Protein AF-A0A9P5Y0U2-F1 (afdb_monomer_lite)

Foldseek 3Di:
DADPDPLQKWKWFWDADPVRDTDTDTDDPVCPCVVVPPVVGDIDIDGPDDDDDDLLSNQRKAWAFEWEWDADPVRPDIDIDDGDPDTDIQALALVSVLVSVVVLCPDPVCPPHDDVPPQSVDSVQKWKWFDPVLDPPDIDTQDPVRNVDSSSVSVPGDDHPGYMYMYGD

pLDDT: mean 77.21, std 14.52, range [43.81, 94.62]

Sequence (169 aa):
MSDPRPDNIILRCSTKNRKGEWVWADIFPEGWKMSLEVNRTEVGVFERRNELQSPENRFIHGAVAFTVGSKTAEGTQITWTEPHRRSCARPKSFSHAVDILNKTTQSATAIYWLPDDHHLKDKNRIRFYTFPEDNLCTWKAIPLEAHRDDVIWRTLVPEPGKILGVMAE

Radius of gyration: 20.48 Å; chains: 1; bounding box: 54×30×63 Å

Organism: NCBI:txid64659

Secondary structure (DSSP, 8-state):
-----GGGEEEEEEEE-TTS-EEEEEEPGGGHHHHHHTS---EEEEE--SSS--GGGG----EEEEEEEEE-TTSS-EEEPPPPSSPEEPPSSHHHHHHHHHHHHTSTTGGGTS-S-GGGG-TTTEEEEE-TTSSTTS-EEPPGGGGT-HHHHHHHSPPTTSEEEEEE-

Structure (mmCIF, N/CA/C/O backbone):
data_AF-A0A9P5Y0U2-F1
#
_entry.id   AF-A0A9P5Y0U2-F1
#
loop_
_atom_site.group_PDB
_atom_site.id
_atom_site.type_symbol
_atom_site.label_atom_id
_atom_site.label_alt_id
_atom_site.label_comp_id
_atom_site.label_asym_id
_atom_site.label_entity_id
_atom_site.label_seq_id
_atom_site.pdbx_PDB_ins_code
_atom_site.Cartn_x
_atom_site.Cartn_y
_atom_site.Cartn_z
_atom_site.occupancy
_atom_site.B_iso_or_equiv
_atom_site.auth_seq_id
_atom_site.auth_comp_id
_atom_site.auth_asym_id
_atom_site.auth_atom_id
_atom_site.pdbx_PDB_model_num
ATOM 1 N N . MET A 1 1 ? -6.079 -13.836 6.965 1.00 44.19 1 MET A N 1
ATOM 2 C CA . MET A 1 1 ? -5.972 -13.264 8.323 1.00 44.19 1 MET A CA 1
ATOM 3 C C . MET A 1 1 ? -5.508 -11.832 8.167 1.00 44.19 1 MET A C 1
ATOM 5 O O . MET A 1 1 ? -4.449 -11.627 7.585 1.00 44.19 1 MET A O 1
ATOM 9 N N . SER A 1 2 ? -6.335 -10.874 8.575 1.00 51.97 2 SER A N 1
ATOM 10 C CA . SER A 1 2 ? -6.027 -9.443 8.537 1.00 51.97 2 SER A CA 1
ATOM 11 C C . SER A 1 2 ? -4.875 -9.122 9.500 1.00 51.97 2 SER A C 1
ATOM 13 O O . SER A 1 2 ? -4.685 -9.816 10.498 1.00 51.97 2 SER A O 1
ATOM 15 N N . ASP A 1 3 ? -4.086 -8.097 9.192 1.00 56.00 3 ASP A N 1
ATOM 16 C CA . ASP A 1 3 ? -2.953 -7.654 10.012 1.00 56.00 3 ASP A CA 1
ATOM 17 C C . ASP A 1 3 ? -3.436 -7.180 11.407 1.00 56.00 3 ASP A C 1
ATOM 19 O O . ASP A 1 3 ? -4.242 -6.244 11.455 1.00 56.00 3 ASP A O 1
ATOM 23 N N . PRO A 1 4 ? -2.967 -7.776 12.529 1.00 61.47 4 PRO A N 1
ATOM 24 C CA . PRO A 1 4 ? -3.484 -7.535 13.883 1.00 61.47 4 PRO A CA 1
ATOM 25 C C . PRO A 1 4 ? -3.011 -6.211 14.507 1.00 61.47 4 PRO A C 1
ATOM 27 O O . PRO A 1 4 ? -3.026 -6.050 15.729 1.00 61.47 4 PRO A O 1
ATOM 30 N N . ARG A 1 5 ? -2.555 -5.253 13.697 1.00 66.12 5 ARG A N 1
ATOM 31 C CA . ARG A 1 5 ? -2.191 -3.922 14.181 1.00 66.12 5 ARG A CA 1
ATOM 32 C C . ARG A 1 5 ? -3.354 -3.249 14.925 1.00 66.12 5 ARG A C 1
ATOM 34 O O . ARG A 1 5 ? -4.494 -3.359 14.470 1.00 66.12 5 ARG A O 1
ATOM 41 N N . PRO A 1 6 ? -3.074 -2.489 16.006 1.00 65.81 6 PRO A N 1
ATOM 42 C CA . PRO A 1 6 ? -4.102 -1.784 16.774 1.00 65.81 6 PRO A CA 1
ATOM 43 C C . PRO A 1 6 ? -5.037 -0.926 15.914 1.00 65.81 6 PRO A C 1
ATOM 45 O O . PRO A 1 6 ? -6.232 -0.850 16.175 1.00 65.81 6 PRO A O 1
ATOM 48 N N . ASP A 1 7 ? -4.506 -0.355 14.833 1.00 66.50 7 ASP A N 1
ATOM 49 C CA . ASP A 1 7 ? -5.243 0.510 13.910 1.00 66.50 7 ASP A CA 1
ATOM 50 C C . ASP A 1 7 ? -6.355 -0.222 13.128 1.00 66.50 7 ASP A C 1
ATOM 52 O O . ASP A 1 7 ? -7.315 0.407 12.683 1.00 66.50 7 ASP A O 1
ATOM 56 N N . ASN A 1 8 ? -6.261 -1.551 12.995 1.00 71.12 8 ASN A N 1
ATOM 57 C CA . ASN A 1 8 ? -7.229 -2.402 12.288 1.00 71.12 8 ASN A CA 1
ATOM 58 C C . ASN A 1 8 ? -8.236 -3.088 13.226 1.00 71.12 8 ASN A C 1
ATOM 60 O O . ASN A 1 8 ? -9.156 -3.776 12.772 1.00 71.12 8 ASN A O 1
ATOM 64 N N . ILE A 1 9 ? -8.054 -2.926 14.534 1.00 77.50 9 ILE A N 1
ATOM 65 C CA . ILE A 1 9 ? -8.802 -3.627 15.572 1.00 77.50 9 ILE A CA 1
ATOM 66 C C . ILE A 1 9 ? -9.620 -2.602 16.369 1.00 77.50 9 ILE A C 1
ATOM 68 O O . ILE A 1 9 ? -9.213 -1.458 16.583 1.00 77.50 9 ILE A O 1
ATOM 72 N N . ILE A 1 10 ? -10.811 -3.003 16.803 1.00 81.44 10 ILE A N 1
ATOM 73 C CA . ILE A 1 10 ? -11.601 -2.285 17.801 1.00 81.44 10 ILE A CA 1
ATOM 74 C C . ILE A 1 10 ? -11.747 -3.207 19.005 1.00 81.44 10 ILE A C 1
ATOM 76 O O . ILE A 1 10 ? -12.255 -4.324 18.884 1.00 81.44 10 ILE A O 1
ATOM 80 N N . LEU A 1 11 ? -11.326 -2.725 20.174 1.00 85.25 11 LEU A N 1
ATOM 81 C CA . LEU A 1 11 ? -11.689 -3.353 21.438 1.00 85.25 11 LEU A CA 1
ATOM 82 C C . LEU A 1 11 ? -13.018 -2.785 21.909 1.00 85.25 11 LEU A C 1
ATOM 84 O O . LEU A 1 11 ? -13.205 -1.569 21.905 1.00 85.25 11 LEU A O 1
ATOM 88 N N . ARG A 1 12 ? -13.929 -3.659 22.335 1.00 87.69 12 ARG A N 1
ATOM 89 C CA . ARG A 1 12 ? -15.183 -3.251 22.970 1.00 87.69 12 ARG A CA 1
ATOM 90 C C . ARG A 1 12 ? -15.338 -3.919 24.320 1.00 87.69 12 ARG A C 1
ATOM 92 O O . ARG A 1 12 ? -15.059 -5.108 24.448 1.00 87.69 12 ARG A O 1
ATOM 99 N N . CYS A 1 13 ? -15.842 -3.186 25.301 1.00 87.56 13 CYS A N 1
ATOM 100 C CA . CYS A 1 13 ? -16.285 -3.754 26.571 1.00 87.56 13 CYS A CA 1
ATOM 101 C C . CYS A 1 13 ? -17.799 -3.621 26.722 1.00 87.56 13 CYS A C 1
ATOM 103 O O . CYS A 1 13 ? -18.426 -2.709 26.174 1.00 87.56 13 CYS A O 1
ATOM 105 N N . SER A 1 14 ? -18.396 -4.535 27.482 1.00 86.38 14 SER A N 1
ATOM 106 C CA . SER A 1 14 ? -19.785 -4.400 27.903 1.00 86.38 14 SER A CA 1
ATOM 107 C C . SER A 1 14 ? -19.889 -3.339 28.998 1.00 86.38 14 SER A C 1
ATOM 109 O O . SER A 1 14 ? -19.220 -3.443 30.028 1.00 86.38 14 SER A O 1
ATOM 111 N N . THR A 1 15 ? -20.755 -2.346 28.820 1.00 86.81 15 THR A N 1
ATOM 112 C CA . THR A 1 15 ? -21.050 -1.333 29.843 1.00 86.81 15 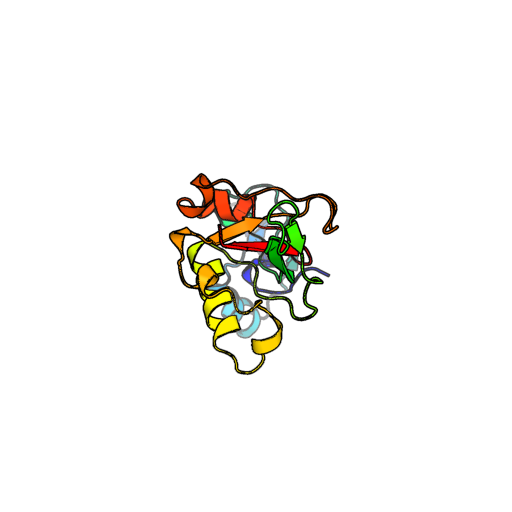THR A CA 1
ATOM 113 C C . THR A 1 15 ? -22.537 -0.989 29.854 1.00 86.81 15 THR A C 1
ATOM 115 O O . THR A 1 15 ? -23.275 -1.385 28.953 1.00 86.81 15 THR A O 1
ATOM 118 N N . LYS A 1 16 ? -23.001 -0.263 30.875 1.00 89.69 16 LYS A N 1
ATOM 119 C CA . LYS A 1 16 ? -24.377 0.241 30.936 1.00 89.69 16 LYS A CA 1
ATOM 120 C C . LYS A 1 16 ? -24.453 1.673 30.422 1.00 89.69 16 LYS A C 1
ATOM 122 O O . LYS A 1 16 ? -23.672 2.530 30.831 1.00 89.69 16 LYS A O 1
ATOM 127 N N . ASN A 1 17 ? -25.415 1.945 29.545 1.00 89.00 17 ASN A N 1
ATOM 128 C CA . ASN A 1 17 ? -25.709 3.307 29.108 1.00 89.00 17 ASN A CA 1
ATOM 129 C C . ASN A 1 17 ? -26.429 4.109 30.218 1.00 89.00 17 ASN A C 1
ATOM 131 O O . ASN A 1 17 ? -26.755 3.585 31.285 1.00 89.00 17 ASN A O 1
ATOM 135 N N . ARG A 1 18 ? -26.738 5.390 29.960 1.00 89.88 18 ARG A N 1
ATOM 136 C CA . ARG A 1 18 ? -27.451 6.262 30.923 1.00 89.88 18 ARG A CA 1
ATOM 137 C C . ARG A 1 18 ? -28.852 5.761 31.309 1.00 89.88 18 ARG A C 1
ATOM 139 O O . ARG A 1 18 ? -29.395 6.224 32.304 1.00 89.88 18 ARG A O 1
ATOM 146 N N . LYS A 1 19 ? -29.435 4.845 30.531 1.00 92.56 19 LYS A N 1
ATOM 147 C CA . LYS A 1 19 ? -30.734 4.207 30.789 1.00 92.56 19 LYS A CA 1
ATOM 148 C C . LYS A 1 19 ? -30.600 2.863 31.522 1.00 92.56 19 LYS A C 1
ATOM 150 O O . LYS A 1 19 ? -31.607 2.230 31.808 1.00 92.56 19 LYS A O 1
ATOM 155 N N . GLY A 1 20 ? -29.377 2.428 31.836 1.00 90.62 20 GLY A N 1
ATOM 156 C CA . GLY A 1 20 ? -29.102 1.157 32.508 1.00 90.62 20 GLY A CA 1
ATOM 157 C C . GLY A 1 20 ? -29.069 -0.066 31.585 1.00 90.62 20 GLY A C 1
ATOM 158 O O . GLY A 1 20 ? -28.917 -1.182 32.084 1.00 90.62 20 GLY A O 1
ATOM 159 N N . GLU A 1 21 ? -29.181 0.123 30.269 1.00 93.06 21 GLU A N 1
ATOM 160 C CA . GLU A 1 21 ? -29.155 -0.954 29.275 1.00 93.06 21 G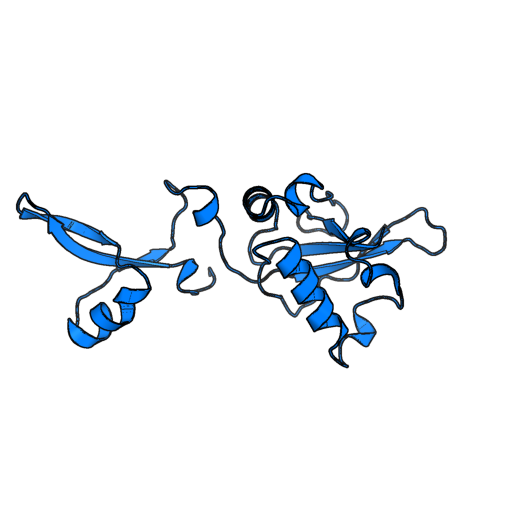LU A CA 1
ATOM 161 C C . GLU A 1 21 ? -27.714 -1.352 28.954 1.00 93.06 21 GLU A C 1
ATOM 163 O O . GLU A 1 21 ? -26.831 -0.494 28.868 1.00 93.06 21 GLU A O 1
ATOM 168 N N . TRP A 1 22 ? -27.484 -2.649 28.746 1.00 88.88 22 TRP A N 1
ATOM 169 C CA . TRP A 1 22 ? -26.184 -3.157 28.323 1.00 88.88 22 TRP A CA 1
ATOM 170 C C . TRP A 1 22 ? -25.896 -2.772 26.874 1.00 88.88 22 TRP A C 1
ATOM 172 O O . TRP A 1 22 ? -26.680 -3.055 25.971 1.00 88.88 22 TRP A O 1
ATOM 182 N N . VAL A 1 23 ? -24.744 -2.149 26.665 1.00 85.88 23 VAL A N 1
ATOM 183 C CA . VAL A 1 23 ? -24.227 -1.751 25.360 1.00 85.88 23 VAL A CA 1
ATOM 184 C C . VAL A 1 23 ? -22.776 -2.195 25.227 1.00 85.88 23 VAL A C 1
ATOM 186 O O . VAL A 1 23 ? -22.066 -2.367 26.219 1.00 85.88 23 VAL A O 1
ATOM 189 N N . TRP A 1 24 ? -22.325 -2.341 23.987 1.00 83.19 24 TRP A N 1
ATOM 190 C CA . TRP A 1 24 ? -20.905 -2.449 23.682 1.00 83.19 24 TRP A CA 1
ATOM 191 C C . TRP A 1 24 ? -20.328 -1.047 23.501 1.00 83.19 24 TRP A C 1
ATOM 193 O O . TRP A 1 24 ? -20.794 -0.302 22.641 1.00 83.19 24 TRP A O 1
ATOM 203 N N . ALA A 1 25 ? -19.334 -0.688 24.310 1.00 83.69 25 ALA A N 1
ATOM 204 C CA . ALA A 1 25 ? -18.610 0.571 24.184 1.00 83.69 25 ALA A CA 1
ATOM 205 C C . ALA A 1 25 ? -17.225 0.331 23.585 1.00 83.69 25 ALA A C 1
ATOM 207 O O . ALA A 1 25 ? -16.506 -0.564 24.029 1.00 83.69 25 ALA A O 1
ATOM 208 N N . ASP A 1 26 ? -16.861 1.146 22.598 1.00 85.00 26 ASP A N 1
ATOM 209 C CA . ASP A 1 26 ? -15.533 1.129 21.990 1.00 85.00 26 ASP A CA 1
ATOM 210 C C . ASP A 1 26 ? -14.489 1.658 22.989 1.00 85.00 26 ASP A C 1
ATOM 212 O O . ASP A 1 26 ? -14.687 2.684 23.643 1.00 85.00 26 ASP A O 1
ATOM 216 N N . ILE A 1 27 ? -13.360 0.960 23.089 1.00 81.62 27 ILE A N 1
ATOM 217 C CA . ILE A 1 27 ? -12.194 1.370 23.868 1.00 81.62 27 ILE A CA 1
ATOM 218 C C . ILE A 1 27 ? -11.175 1.947 22.889 1.00 81.62 27 ILE A C 1
ATOM 220 O O . ILE A 1 27 ? -10.664 1.240 22.013 1.00 81.62 27 ILE A O 1
ATOM 224 N N . PHE A 1 28 ? -10.860 3.230 23.048 1.00 77.06 28 PHE A N 1
ATOM 225 C CA . PHE A 1 28 ? -9.824 3.885 22.250 1.00 77.06 28 PHE A CA 1
ATOM 226 C C . PHE A 1 28 ? -8.445 3.245 22.492 1.00 77.06 28 PHE A C 1
ATOM 228 O O . PHE A 1 28 ? -8.188 2.818 23.624 1.00 77.06 28 PHE A O 1
ATOM 235 N N . PRO A 1 29 ? -7.559 3.174 21.474 1.00 77.81 29 PRO A N 1
ATOM 236 C CA . PRO A 1 29 ? -6.243 2.530 21.569 1.00 77.81 29 PRO A CA 1
ATOM 237 C C . PRO A 1 29 ? -5.419 2.926 22.800 1.00 77.81 29 PRO A C 1
ATOM 239 O O . PRO A 1 29 ? -4.794 2.078 23.437 1.00 77.81 29 PRO A O 1
ATOM 242 N N . GLU A 1 30 ? -5.475 4.195 23.200 1.00 78.50 30 GLU A N 1
ATOM 243 C CA . GLU A 1 30 ? -4.755 4.741 24.355 1.00 78.50 30 GLU A CA 1
ATOM 244 C C . GLU A 1 30 ? -5.230 4.119 25.682 1.00 78.50 30 GLU A C 1
ATOM 246 O O . GLU A 1 30 ? -4.468 4.010 26.642 1.00 78.50 30 GLU A O 1
ATOM 251 N N . GLY A 1 31 ? -6.489 3.677 25.736 1.00 72.50 31 GLY A N 1
ATOM 252 C CA . GLY A 1 31 ? -7.124 3.058 26.899 1.00 72.50 31 GLY A CA 1
ATOM 253 C C . GLY A 1 31 ? -7.0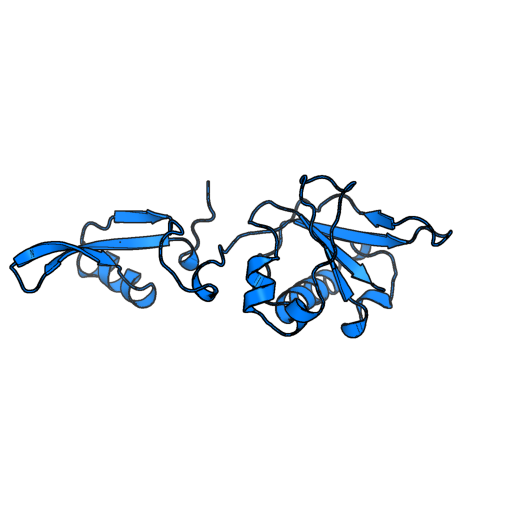14 1.532 26.954 1.00 72.50 31 GLY A C 1
ATOM 254 O O . GLY A 1 31 ? -7.494 0.929 27.919 1.00 72.50 31 GLY A O 1
ATOM 255 N N . TRP A 1 32 ? -6.401 0.884 25.956 1.00 82.50 32 TRP A N 1
ATOM 256 C CA . TRP A 1 32 ? -6.346 -0.583 25.873 1.00 82.50 32 TRP A CA 1
ATOM 257 C C . TRP A 1 32 ? -5.588 -1.195 27.040 1.00 82.50 32 TRP A C 1
ATOM 259 O O . TRP A 1 32 ? -6.102 -2.089 27.711 1.00 82.50 32 TRP A O 1
ATOM 269 N N . LYS A 1 33 ? -4.395 -0.666 27.329 1.00 79.25 33 LYS A N 1
ATOM 270 C CA . LYS A 1 33 ? -3.544 -1.166 28.411 1.00 79.25 33 LYS A CA 1
ATOM 271 C C . LYS A 1 33 ? -4.254 -1.086 29.762 1.00 79.25 33 LYS A C 1
ATOM 273 O O . LYS A 1 33 ? -4.308 -2.065 30.494 1.00 79.25 33 LYS A O 1
ATOM 278 N N . MET A 1 34 ? -4.875 0.056 30.049 1.00 74.69 34 MET A N 1
ATOM 279 C CA . MET A 1 34 ? -5.619 0.269 31.291 1.00 74.69 34 MET A CA 1
ATOM 280 C C . MET A 1 34 ? -6.817 -0.684 31.414 1.00 74.69 34 MET A C 1
ATOM 282 O O . MET A 1 34 ? -7.048 -1.251 32.478 1.00 74.69 34 MET A O 1
ATOM 286 N N . SER A 1 35 ? -7.550 -0.913 30.324 1.00 71.06 35 SER A N 1
ATOM 287 C CA . SER A 1 35 ? -8.731 -1.786 30.335 1.00 71.06 35 SER A CA 1
ATOM 288 C C . SER A 1 35 ? -8.371 -3.265 30.519 1.00 71.06 35 SER A C 1
ATOM 290 O O . SER A 1 35 ? -9.055 -3.976 31.255 1.00 71.06 35 SER A O 1
ATOM 292 N N . LEU A 1 36 ? -7.281 -3.711 29.888 1.00 71.44 36 LEU A N 1
ATOM 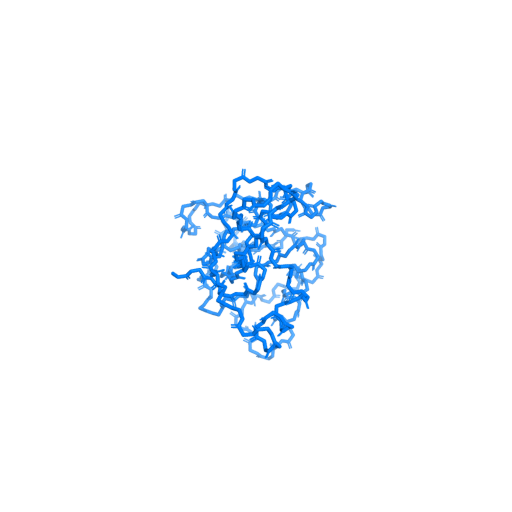293 C CA . LEU A 1 36 ? -6.817 -5.099 29.926 1.00 71.44 36 LEU A CA 1
ATOM 294 C C . LEU A 1 36 ? -6.063 -5.440 31.219 1.00 71.44 36 LEU A C 1
ATOM 296 O O . LEU A 1 36 ? -6.281 -6.506 31.791 1.00 71.44 36 LEU A O 1
ATOM 300 N N . GLU A 1 37 ? -5.188 -4.551 31.694 1.00 71.00 37 GLU A N 1
ATOM 301 C CA . GLU A 1 37 ? -4.316 -4.835 32.841 1.00 71.00 37 GLU A CA 1
ATOM 302 C C . GLU A 1 37 ? -4.977 -4.506 34.186 1.00 71.00 37 GLU A C 1
ATOM 304 O O . GLU A 1 37 ? -4.818 -5.261 35.146 1.00 71.00 37 GLU A O 1
ATOM 309 N N . VAL A 1 38 ? -5.723 -3.398 34.273 1.00 61.97 38 VAL A N 1
ATOM 310 C CA . VAL A 1 38 ? -6.203 -2.870 35.564 1.00 61.97 38 VAL A CA 1
ATOM 311 C C . VAL A 1 38 ? -7.581 -3.415 35.917 1.00 61.97 38 VAL A C 1
ATOM 313 O O . VAL A 1 38 ? -7.801 -3.858 37.042 1.00 61.97 38 VAL A O 1
ATOM 316 N N . ASN A 1 39 ? -8.506 -3.434 34.957 1.00 64.19 39 ASN A N 1
ATOM 317 C CA . ASN A 1 39 ? -9.904 -3.766 35.239 1.00 64.19 39 ASN A CA 1
ATOM 318 C C . ASN A 1 39 ? -10.250 -5.244 35.005 1.00 64.19 39 ASN A C 1
ATOM 320 O O . ASN A 1 39 ? -11.382 -5.639 35.284 1.00 64.19 39 ASN A O 1
ATOM 324 N N . ARG A 1 40 ? -9.306 -6.048 34.475 1.00 63.53 40 ARG A N 1
ATOM 325 C CA . ARG A 1 40 ? -9.490 -7.466 34.084 1.00 63.53 40 ARG A CA 1
ATOM 326 C C . ARG A 1 40 ? -10.835 -7.722 33.392 1.00 63.53 40 ARG A C 1
ATOM 328 O O . ARG A 1 40 ? -11.499 -8.725 33.643 1.00 63.53 40 ARG A O 1
ATOM 335 N N . THR A 1 41 ? -11.277 -6.765 32.584 1.00 68.25 41 THR A N 1
ATOM 336 C CA . THR A 1 41 ? -12.604 -6.802 31.976 1.00 68.25 41 THR A CA 1
ATOM 337 C C . THR A 1 41 ? -12.538 -7.658 30.724 1.00 68.25 41 THR A C 1
ATOM 339 O O . THR A 1 41 ? -11.599 -7.530 29.938 1.00 68.25 41 THR A O 1
ATOM 342 N N . GLU A 1 42 ? -13.523 -8.531 30.529 1.00 79.19 42 GLU A N 1
ATOM 343 C CA . GLU A 1 42 ? -13.662 -9.244 29.265 1.00 79.19 42 GLU A CA 1
ATOM 344 C C . GLU A 1 42 ? -13.923 -8.224 28.150 1.00 79.19 42 GLU A C 1
ATOM 346 O O . GLU A 1 42 ? -14.845 -7.405 28.231 1.00 79.19 42 GLU A O 1
ATOM 351 N N . VAL A 1 43 ? -13.068 -8.239 27.129 1.00 84.38 43 VAL A N 1
ATOM 352 C CA . VAL A 1 43 ? -13.200 -7.379 25.955 1.00 84.38 43 VAL A CA 1
ATOM 353 C C . VAL A 1 43 ? -13.432 -8.235 24.724 1.00 84.38 43 VAL A C 1
ATOM 355 O O . VAL A 1 43 ? -12.764 -9.245 24.510 1.00 84.38 43 VAL A O 1
ATOM 358 N N . GLY A 1 44 ? -14.369 -7.807 23.888 1.00 82.31 44 GLY A N 1
ATOM 359 C CA . GLY A 1 44 ? -14.502 -8.349 22.549 1.00 82.31 44 GLY A CA 1
ATOM 360 C C . GLY A 1 44 ? -13.468 -7.703 21.631 1.00 82.31 44 GLY A C 1
ATOM 361 O O . GLY A 1 44 ? -13.323 -6.477 21.613 1.00 82.31 44 GLY A O 1
ATOM 362 N N . VAL A 1 45 ? -12.759 -8.532 20.869 1.00 82.62 45 VAL A N 1
ATOM 363 C CA . VAL A 1 45 ? -11.830 -8.097 19.823 1.00 82.62 45 VAL A CA 1
ATOM 364 C C . VAL A 1 45 ? -12.563 -8.179 18.495 1.00 82.62 45 VAL A C 1
ATOM 366 O O . VAL A 1 45 ? -12.921 -9.266 18.041 1.00 82.62 45 VAL A O 1
ATOM 369 N N . PHE A 1 46 ? -12.800 -7.030 17.875 1.00 78.44 46 PHE A N 1
ATOM 370 C CA . PHE A 1 46 ? -13.498 -6.948 16.602 1.00 78.44 46 PHE A CA 1
ATOM 371 C C . PHE A 1 46 ? -12.550 -6.416 15.538 1.00 78.44 46 PHE A C 1
ATOM 373 O O . PHE A 1 46 ? -11.817 -5.452 15.763 1.00 78.44 46 PHE A O 1
ATOM 380 N N . GLU A 1 47 ? -12.595 -7.009 14.350 1.00 73.38 47 GLU A N 1
ATOM 381 C CA . GLU A 1 47 ? -12.063 -6.332 13.173 1.00 73.38 47 GLU A CA 1
ATOM 382 C C . GLU A 1 47 ? -12.880 -5.060 12.941 1.00 73.38 47 GLU A C 1
ATOM 384 O O . GLU A 1 47 ? -14.114 -5.069 13.043 1.00 73.38 47 GLU A O 1
ATOM 389 N N . ARG A 1 48 ? -12.202 -3.959 12.615 1.00 66.31 48 ARG A N 1
ATOM 390 C CA . ARG A 1 48 ? -12.866 -2.715 12.226 1.00 66.31 48 ARG A CA 1
ATOM 391 C C . ARG A 1 48 ? -13.588 -2.929 10.887 1.00 66.31 48 ARG A C 1
ATOM 393 O O . ARG A 1 48 ? -13.025 -2.682 9.827 1.00 66.31 48 ARG A O 1
ATOM 400 N N . ARG A 1 49 ? -14.832 -3.429 10.917 1.00 57.25 49 ARG A N 1
ATOM 401 C CA . ARG A 1 49 ? -15.679 -3.561 9.720 1.00 57.25 49 ARG A CA 1
ATOM 402 C C . ARG A 1 49 ? -16.226 -2.190 9.306 1.00 57.25 49 ARG A C 1
ATOM 404 O O . ARG A 1 49 ? -16.735 -1.428 10.123 1.00 57.25 49 ARG A O 1
ATOM 411 N N . ASN A 1 50 ? -16.071 -1.909 8.016 1.00 51.19 50 ASN A N 1
ATOM 412 C CA . ASN A 1 50 ? -16.073 -0.618 7.314 1.00 51.19 50 ASN A CA 1
ATOM 413 C C . ASN A 1 50 ? -17.351 0.251 7.346 1.00 51.19 50 ASN A C 1
ATOM 415 O O . ASN A 1 50 ? -17.469 1.169 6.536 1.00 51.19 50 ASN A O 1
ATOM 419 N N . GLU A 1 51 ? -18.331 0.015 8.213 1.00 44.66 51 GLU A N 1
ATOM 420 C CA . GLU A 1 51 ? -19.689 0.476 7.889 1.00 44.66 51 GLU A CA 1
ATOM 421 C C . GLU A 1 51 ? -19.961 1.974 8.121 1.00 44.66 51 GLU A C 1
ATOM 423 O O . GLU A 1 51 ? -20.835 2.513 7.448 1.00 44.66 51 GLU A O 1
ATOM 428 N N . LEU A 1 52 ? -19.224 2.700 8.979 1.00 43.81 52 LEU A N 1
ATOM 429 C CA . LEU A 1 52 ? -19.674 4.051 9.387 1.00 43.81 52 LEU A CA 1
ATOM 430 C C . LEU A 1 52 ? -18.604 5.126 9.667 1.00 43.81 52 LEU A C 1
ATOM 432 O O . LEU A 1 52 ? -18.905 6.103 10.348 1.00 43.81 52 LEU A O 1
ATOM 436 N N . GLN A 1 53 ? -17.374 5.027 9.153 1.00 44.03 53 GLN A N 1
ATOM 437 C CA . GLN A 1 53 ? -16.346 6.038 9.467 1.00 44.03 53 GLN A CA 1
ATOM 438 C C . GLN A 1 53 ? -15.895 6.872 8.255 1.00 44.03 53 GLN A C 1
ATOM 440 O O . GLN A 1 53 ? -15.917 6.408 7.108 1.00 44.03 53 GLN A O 1
ATOM 445 N N . SER A 1 54 ? -15.541 8.134 8.542 1.00 50.88 54 SER A N 1
ATOM 446 C CA . SER A 1 54 ? -14.993 9.130 7.613 1.00 50.88 54 SER A CA 1
ATOM 447 C C . SER A 1 54 ? -13.859 8.532 6.764 1.00 50.88 54 SER A C 1
ATOM 449 O O . SER A 1 54 ? -13.206 7.581 7.198 1.00 50.88 54 SER A O 1
ATOM 451 N N . PRO A 1 55 ? -13.594 9.046 5.549 1.00 51.31 55 PRO A N 1
ATOM 452 C CA . PRO A 1 55 ? -12.602 8.452 4.647 1.00 51.31 55 PRO A CA 1
ATOM 453 C C . PRO A 1 55 ? -11.188 8.356 5.251 1.00 51.31 55 PRO A C 1
ATOM 455 O O . PRO A 1 55 ? -10.421 7.478 4.864 1.00 51.31 55 PRO A O 1
ATOM 458 N N . GLU A 1 56 ? -10.875 9.162 6.267 1.00 50.91 56 GLU A N 1
ATOM 459 C CA . GLU A 1 56 ? -9.625 9.081 7.030 1.00 50.91 56 GLU A CA 1
ATOM 460 C C . GLU A 1 56 ? -9.488 7.792 7.860 1.00 50.91 56 GLU A C 1
ATOM 462 O O . GLU A 1 56 ? -8.385 7.265 7.990 1.00 50.91 56 GLU A O 1
ATOM 467 N N . ASN A 1 57 ? -10.605 7.238 8.341 1.00 51.62 57 ASN A N 1
ATOM 468 C CA . ASN A 1 57 ? -10.671 6.024 9.160 1.00 51.62 57 ASN A CA 1
ATOM 469 C C . ASN A 1 57 ? -10.891 4.732 8.347 1.00 51.62 57 ASN A C 1
ATOM 471 O O . ASN A 1 57 ? -10.942 3.646 8.924 1.00 51.62 57 ASN A O 1
ATOM 475 N N . ARG A 1 58 ? -11.018 4.830 7.015 1.00 62.88 58 ARG A N 1
ATOM 476 C CA . ARG A 1 58 ? -11.163 3.679 6.096 1.00 62.88 58 ARG A CA 1
ATOM 477 C C . ARG A 1 58 ? -9.828 3.083 5.647 1.00 62.88 58 ARG A C 1
ATOM 479 O O . ARG A 1 58 ? -9.796 2.107 4.899 1.00 62.88 58 ARG A O 1
ATOM 486 N N . PHE A 1 59 ? -8.709 3.682 6.045 1.00 74.06 59 PHE A N 1
ATOM 487 C CA . PHE A 1 59 ? -7.401 3.206 5.627 1.00 74.06 59 PHE A CA 1
ATOM 488 C C . PHE A 1 59 ? -6.975 1.987 6.450 1.00 74.06 59 PHE A C 1
ATOM 490 O O . PHE A 1 59 ? -6.476 2.114 7.562 1.00 74.06 59 PHE A O 1
ATOM 497 N N . ILE A 1 60 ? -7.146 0.796 5.876 1.00 78.19 60 ILE A N 1
ATOM 498 C CA . ILE A 1 60 ? -6.641 -0.446 6.469 1.00 78.19 60 ILE A CA 1
ATOM 499 C C . ILE A 1 60 ? -5.113 -0.442 6.422 1.00 78.19 60 ILE A C 1
ATOM 501 O O . ILE A 1 60 ? -4.507 -0.368 5.347 1.00 78.19 60 ILE A O 1
ATOM 505 N N . HIS A 1 61 ? -4.481 -0.551 7.582 1.00 81.25 61 HIS A N 1
ATOM 506 C CA . HIS A 1 61 ? -3.039 -0.691 7.674 1.00 81.25 61 HIS A CA 1
ATOM 507 C C . HIS A 1 61 ? -2.645 -2.115 7.275 1.00 81.25 61 HIS A C 1
ATOM 509 O O . HIS A 1 61 ? -3.297 -3.092 7.626 1.00 81.25 61 HIS A O 1
ATOM 515 N N . GLY A 1 62 ? -1.565 -2.258 6.520 1.00 82.00 62 GLY A N 1
ATOM 516 C CA . GLY A 1 62 ? -1.103 -3.574 6.089 1.00 82.00 62 GLY A CA 1
ATOM 517 C C . GLY A 1 62 ? 0.235 -3.491 5.398 1.00 82.00 62 GLY A C 1
ATOM 518 O O . GLY A 1 62 ? 0.909 -2.458 5.487 1.00 82.00 62 GLY A O 1
ATOM 519 N N . ALA A 1 63 ? 0.638 -4.572 4.755 1.00 85.50 63 ALA A N 1
ATOM 520 C CA . ALA A 1 63 ? 1.838 -4.585 3.946 1.00 85.50 63 ALA A CA 1
ATOM 521 C C . ALA A 1 63 ? 1.456 -4.719 2.468 1.00 85.50 63 ALA A C 1
ATOM 523 O O . ALA A 1 63 ? 0.522 -5.447 2.146 1.00 85.50 63 ALA A O 1
ATOM 524 N N . VAL A 1 64 ? 2.145 -4.000 1.589 1.00 89.06 64 VAL A N 1
ATOM 525 C CA . VAL A 1 64 ? 1.980 -4.069 0.130 1.00 89.06 64 VAL A CA 1
ATOM 526 C C . VAL A 1 64 ? 3.284 -4.535 -0.500 1.00 89.06 64 VAL A C 1
ATOM 528 O O . VAL A 1 64 ? 4.369 -4.233 0.007 1.00 89.06 64 VAL A O 1
ATOM 531 N N . ALA A 1 65 ? 3.184 -5.285 -1.591 1.00 88.44 65 ALA A N 1
ATOM 532 C CA . ALA A 1 65 ? 4.339 -5.633 -2.406 1.00 88.44 65 ALA A CA 1
ATOM 533 C C . ALA A 1 65 ? 4.664 -4.460 -3.336 1.00 88.44 65 ALA A C 1
ATOM 535 O O . ALA A 1 65 ? 3.761 -3.887 -3.940 1.00 88.44 65 ALA A O 1
ATOM 536 N N . PHE A 1 66 ? 5.940 -4.105 -3.458 1.00 86.88 66 PHE A N 1
ATOM 537 C CA . PHE A 1 66 ? 6.380 -3.118 -4.440 1.00 86.88 66 PHE A CA 1
ATOM 538 C C . PHE A 1 66 ? 6.845 -3.811 -5.722 1.00 86.88 66 PHE A C 1
ATOM 540 O O . PHE A 1 66 ? 7.476 -4.870 -5.671 1.00 86.88 66 PHE A O 1
ATOM 547 N N . THR A 1 67 ? 6.548 -3.188 -6.858 1.00 87.56 67 THR A N 1
ATOM 548 C CA . THR A 1 67 ? 7.128 -3.506 -8.170 1.00 87.56 67 THR A CA 1
ATOM 549 C C . THR A 1 67 ? 7.595 -2.218 -8.836 1.00 87.56 67 THR A C 1
ATOM 551 O O . THR A 1 67 ? 7.072 -1.134 -8.560 1.00 87.56 67 THR A O 1
ATOM 554 N N . VAL A 1 68 ? 8.607 -2.329 -9.686 1.00 86.38 68 VAL A N 1
ATOM 555 C CA . VAL A 1 68 ? 9.260 -1.197 -10.338 1.00 86.38 68 VAL A CA 1
ATOM 556 C C . VAL A 1 68 ? 9.067 -1.340 -11.834 1.00 86.38 68 VAL A C 1
ATOM 558 O O . VAL A 1 68 ? 9.384 -2.380 -12.408 1.00 86.38 68 VAL A O 1
ATOM 561 N N . GLY A 1 69 ? 8.512 -0.301 -12.442 1.00 86.25 69 GLY A N 1
ATOM 562 C CA . GLY A 1 69 ? 8.331 -0.185 -13.876 1.00 86.25 69 GLY A CA 1
ATOM 563 C C . GLY A 1 69 ? 9.519 0.541 -14.484 1.00 86.25 69 GLY A C 1
ATOM 564 O O . GLY A 1 69 ? 9.925 1.593 -13.986 1.00 86.25 69 GLY A O 1
ATOM 565 N N . SER A 1 70 ? 10.052 0.000 -15.569 1.00 83.25 70 SER A N 1
ATOM 566 C CA . SER A 1 70 ? 11.043 0.664 -16.413 1.00 83.25 70 SER A CA 1
ATOM 567 C C . SER A 1 70 ? 10.615 0.590 -17.872 1.00 83.25 70 SER A C 1
ATOM 569 O O . SER A 1 70 ? 9.893 -0.322 -18.285 1.00 83.25 70 SER A O 1
ATOM 571 N N . LYS A 1 71 ? 11.040 1.574 -18.666 1.00 81.69 71 LYS A N 1
ATOM 572 C CA . LYS A 1 71 ? 10.874 1.517 -20.120 1.00 81.69 71 LYS A CA 1
ATOM 573 C C . LYS A 1 71 ? 11.947 0.600 -20.704 1.00 81.69 71 LYS A C 1
ATOM 575 O O . LYS A 1 71 ? 13.094 0.632 -20.261 1.00 81.69 71 LYS A O 1
ATOM 580 N N . THR A 1 72 ? 11.588 -0.198 -21.705 1.00 77.31 72 THR A N 1
ATOM 581 C CA . THR A 1 72 ? 12.565 -0.966 -22.486 1.00 77.31 72 THR A CA 1
ATOM 582 C C . THR A 1 72 ? 13.561 -0.031 -23.176 1.00 77.31 72 THR A C 1
ATOM 584 O O . THR A 1 72 ? 13.289 1.157 -23.348 1.00 77.31 72 THR A O 1
ATOM 587 N N . ALA A 1 73 ? 14.710 -0.560 -23.611 1.00 69.31 73 ALA A N 1
ATOM 588 C CA . ALA A 1 73 ? 15.734 0.221 -24.321 1.00 69.31 73 ALA A CA 1
ATOM 589 C C . ALA A 1 73 ? 15.195 0.927 -25.585 1.00 69.31 73 ALA A C 1
ATOM 591 O O . ALA A 1 73 ? 15.723 1.955 -25.998 1.00 69.31 73 ALA A O 1
ATOM 592 N N . GLU A 1 74 ? 14.116 0.399 -26.168 1.00 71.50 74 GLU A N 1
ATOM 593 C CA . GLU A 1 74 ? 13.415 0.964 -27.327 1.00 71.50 74 GLU A CA 1
ATOM 594 C C . GLU A 1 74 ? 12.367 2.030 -26.943 1.00 71.50 74 GLU A C 1
ATOM 596 O O . GLU A 1 74 ? 11.805 2.696 -27.808 1.00 71.50 74 GLU A O 1
ATOM 601 N N . GLY A 1 75 ? 12.090 2.213 -25.647 1.00 67.19 75 GLY A N 1
ATOM 602 C CA . GLY A 1 75 ? 11.216 3.252 -25.092 1.00 67.19 75 GLY A CA 1
ATOM 603 C C . GLY A 1 75 ? 9.711 3.020 -25.268 1.00 67.19 75 GLY A C 1
ATOM 604 O O . GLY A 1 75 ? 8.912 3.811 -24.766 1.00 67.19 75 GLY A O 1
ATOM 605 N N . THR A 1 76 ? 9.317 1.955 -25.963 1.00 72.56 76 THR A N 1
ATOM 606 C CA . THR A 1 76 ? 7.938 1.690 -26.402 1.00 72.56 76 THR A CA 1
ATOM 607 C C . THR A 1 76 ? 7.136 0.821 -25.439 1.00 72.56 76 THR A C 1
ATOM 609 O O . THR A 1 76 ? 5.910 0.921 -25.418 1.00 72.56 76 THR A O 1
ATOM 612 N N . GLN A 1 77 ? 7.795 -0.003 -24.621 1.00 81.94 77 GLN A N 1
ATOM 613 C CA . GLN A 1 77 ? 7.131 -0.937 -23.715 1.00 81.94 77 GLN A CA 1
ATOM 614 C C . GLN A 1 77 ? 7.577 -0.711 -22.270 1.00 81.94 77 GLN A C 1
ATOM 616 O O . GLN A 1 77 ? 8.741 -0.419 -22.002 1.00 81.94 77 GLN A O 1
ATOM 621 N N . ILE A 1 78 ? 6.635 -0.846 -21.336 1.00 85.88 78 ILE A N 1
ATOM 622 C CA . ILE A 1 78 ? 6.915 -0.830 -19.899 1.00 85.88 78 ILE A CA 1
ATOM 623 C C . ILE A 1 78 ? 7.050 -2.275 -19.429 1.00 85.88 78 ILE A C 1
ATOM 625 O O . ILE A 1 78 ? 6.188 -3.109 -19.712 1.00 85.88 78 ILE A O 1
ATOM 629 N N . THR A 1 79 ? 8.122 -2.557 -18.698 1.00 86.31 79 THR A N 1
ATOM 630 C CA . THR A 1 79 ? 8.348 -3.833 -18.021 1.00 86.31 79 THR A CA 1
ATOM 631 C C . THR A 1 79 ? 8.336 -3.623 -16.518 1.00 86.31 79 THR A C 1
ATOM 633 O O . THR A 1 79 ? 8.998 -2.718 -16.014 1.00 86.31 79 THR A O 1
ATOM 636 N N . TRP A 1 80 ? 7.595 -4.471 -15.811 1.00 87.50 80 TRP A N 1
ATOM 637 C CA . TRP A 1 80 ? 7.508 -4.472 -14.355 1.00 87.50 80 TRP A CA 1
ATOM 638 C C . TRP A 1 80 ? 8.391 -5.574 -13.777 1.00 87.50 80 TRP A C 1
ATOM 640 O O . TRP A 1 80 ? 8.402 -6.695 -14.288 1.00 87.50 80 TRP A O 1
ATOM 650 N N . THR A 1 81 ? 9.112 -5.277 -12.701 1.00 84.69 81 THR A N 1
ATOM 651 C CA . THR A 1 81 ? 9.858 -6.295 -11.953 1.00 84.69 81 THR A CA 1
ATOM 652 C C . THR A 1 81 ? 8.912 -7.244 -11.216 1.00 84.69 81 THR A C 1
ATOM 654 O O . THR A 1 81 ? 7.776 -6.887 -10.889 1.00 84.69 81 THR A O 1
ATOM 657 N N . GLU A 1 82 ? 9.367 -8.464 -10.919 1.00 82.50 82 GLU A N 1
ATOM 658 C CA . GLU A 1 82 ? 8.576 -9.382 -10.094 1.00 82.50 82 GLU A CA 1
ATOM 659 C C . GLU A 1 82 ? 8.237 -8.737 -8.736 1.00 82.50 82 GLU A C 1
ATOM 661 O O . GLU A 1 82 ? 9.125 -8.148 -8.105 1.00 82.50 82 GLU A O 1
ATOM 666 N N . PRO A 1 83 ? 6.979 -8.838 -8.255 1.00 77.69 83 PRO A N 1
ATOM 667 C CA . PRO A 1 83 ? 6.582 -8.225 -6.998 1.00 77.69 83 PRO A CA 1
ATOM 668 C C . PRO A 1 83 ? 7.407 -8.818 -5.867 1.00 77.69 83 PRO A C 1
ATOM 670 O O . PRO A 1 83 ? 7.453 -10.034 -5.662 1.00 77.69 83 PRO A O 1
ATOM 673 N N . HIS A 1 84 ? 8.091 -7.953 -5.132 1.00 66.50 84 HIS A N 1
ATOM 674 C CA . HIS A 1 84 ? 9.087 -8.431 -4.199 1.00 66.50 84 HIS A CA 1
ATOM 675 C C . HIS A 1 84 ? 8.446 -9.157 -3.001 1.00 66.50 84 HIS A C 1
ATOM 677 O O . HIS A 1 84 ? 7.448 -8.705 -2.439 1.00 66.50 84 HIS A O 1
ATOM 683 N N . ARG A 1 85 ? 9.056 -10.269 -2.554 1.00 57.66 85 ARG A N 1
ATOM 684 C CA . ARG A 1 85 ? 8.550 -11.075 -1.419 1.00 57.66 85 ARG A CA 1
ATOM 685 C C . ARG A 1 85 ? 8.523 -10.310 -0.093 1.00 57.66 85 ARG A C 1
ATOM 687 O O . ARG A 1 85 ? 7.729 -10.638 0.785 1.00 57.66 85 ARG A O 1
ATOM 694 N N . ARG A 1 86 ? 9.401 -9.316 0.086 1.00 63.47 86 ARG A N 1
ATOM 695 C CA . ARG A 1 86 ? 9.367 -8.419 1.251 1.00 63.47 86 ARG A CA 1
ATOM 696 C C . ARG A 1 86 ? 8.353 -7.314 1.002 1.00 63.47 86 ARG A C 1
ATOM 698 O O . ARG A 1 86 ? 8.609 -6.365 0.269 1.00 63.47 86 ARG A O 1
ATOM 705 N N . SER A 1 87 ? 7.209 -7.457 1.649 1.00 69.62 87 SER A N 1
ATOM 706 C CA . SER A 1 87 ? 6.174 -6.439 1.701 1.00 69.62 87 SER A CA 1
ATOM 707 C C . SER A 1 87 ? 6.624 -5.245 2.551 1.00 69.62 87 SER A C 1
ATOM 709 O O . SER A 1 87 ? 7.168 -5.432 3.643 1.00 69.62 87 SER A O 1
ATOM 711 N N . CYS A 1 88 ? 6.359 -4.025 2.095 1.00 78.50 88 CYS A N 1
ATOM 712 C CA . CYS A 1 88 ? 6.576 -2.801 2.868 1.00 78.50 88 CYS A CA 1
ATOM 713 C C . CYS A 1 88 ? 5.264 -2.337 3.500 1.00 78.50 88 CYS A C 1
ATOM 715 O O . CYS A 1 88 ? 4.184 -2.695 3.034 1.00 78.50 88 CYS A O 1
ATOM 717 N N . ALA A 1 89 ? 5.332 -1.508 4.543 1.00 85.06 89 ALA A N 1
ATOM 718 C CA . ALA A 1 89 ? 4.127 -0.923 5.122 1.00 85.06 89 ALA A CA 1
ATOM 719 C C . ALA A 1 89 ? 3.327 -0.155 4.053 1.00 85.06 89 ALA A C 1
ATOM 721 O O . ALA A 1 89 ? 3.890 0.649 3.311 1.00 85.06 89 ALA A O 1
ATOM 722 N N . ARG A 1 90 ? 2.011 -0.389 3.995 1.00 89.88 90 ARG A N 1
ATOM 723 C CA . ARG A 1 90 ? 1.079 0.310 3.106 1.00 89.88 90 ARG A CA 1
ATOM 724 C C . ARG A 1 90 ? 1.213 1.823 3.339 1.00 89.88 90 ARG A C 1
ATOM 726 O O . ARG A 1 90 ? 0.970 2.285 4.461 1.00 89.88 90 ARG A O 1
ATOM 733 N N . PRO A 1 91 ? 1.623 2.607 2.331 1.00 92.00 91 PRO A N 1
ATOM 734 C CA . PRO A 1 91 ? 1.917 4.017 2.533 1.00 92.00 91 PRO A CA 1
ATOM 735 C C . PRO A 1 91 ? 0.638 4.830 2.749 1.00 92.00 91 PRO A C 1
ATOM 737 O O . PRO A 1 91 ? -0.248 4.846 1.902 1.00 92.00 91 PRO A O 1
ATOM 740 N N . LYS A 1 92 ? 0.566 5.548 3.875 1.00 90.38 92 LYS A N 1
ATOM 741 C CA . LYS A 1 92 ? -0.544 6.455 4.226 1.00 90.38 92 LYS A CA 1
ATOM 742 C C . LYS A 1 92 ? -0.607 7.771 3.433 1.00 90.38 92 LYS A C 1
ATOM 744 O O . LYS A 1 92 ? -1.606 8.473 3.545 1.00 90.38 92 LYS A O 1
ATOM 749 N N . SER A 1 93 ? 0.447 8.113 2.699 1.00 92.69 93 SER A N 1
ATOM 750 C CA . SER A 1 93 ? 0.555 9.325 1.877 1.00 92.69 93 SER A CA 1
ATOM 751 C C . SER A 1 93 ? 1.564 9.113 0.747 1.00 92.69 93 SER A C 1
ATOM 753 O O . SER A 1 93 ? 2.424 8.227 0.843 1.00 92.69 93 SER A O 1
ATOM 755 N N . PHE A 1 94 ? 1.507 9.955 -0.288 1.00 91.62 94 PHE A N 1
ATOM 756 C CA . PHE A 1 94 ? 2.508 9.976 -1.360 1.00 91.62 94 PHE A CA 1
ATOM 757 C C . PHE A 1 94 ? 3.919 10.219 -0.804 1.00 91.62 94 PHE A C 1
ATOM 759 O O . PHE A 1 94 ? 4.857 9.488 -1.122 1.00 91.62 94 PHE A O 1
ATOM 766 N N . SER A 1 95 ? 4.066 11.194 0.099 1.00 90.38 95 SER A N 1
ATOM 767 C CA . SER A 1 95 ? 5.344 11.495 0.756 1.00 90.38 95 SER A CA 1
ATOM 768 C C . SER A 1 95 ? 5.901 10.288 1.511 1.00 90.38 95 SER A C 1
ATOM 770 O O . SER A 1 95 ? 7.075 9.959 1.363 1.00 90.38 95 SER A O 1
ATOM 772 N N . HIS A 1 96 ? 5.047 9.566 2.242 1.00 90.88 96 HIS A N 1
ATOM 773 C CA . HIS A 1 96 ? 5.447 8.366 2.964 1.00 90.88 96 HIS A CA 1
ATOM 774 C C . HIS A 1 96 ? 5.856 7.233 2.014 1.00 90.88 96 HIS A C 1
ATOM 776 O O . HIS A 1 96 ? 6.809 6.516 2.308 1.00 90.88 96 HIS A O 1
ATOM 782 N N . ALA A 1 97 ? 5.186 7.084 0.867 1.00 90.62 97 ALA A N 1
ATOM 783 C CA . ALA A 1 97 ? 5.579 6.118 -0.157 1.00 90.62 97 ALA A CA 1
ATOM 784 C C . ALA A 1 97 ? 6.979 6.418 -0.707 1.00 90.62 97 ALA A C 1
ATOM 786 O O .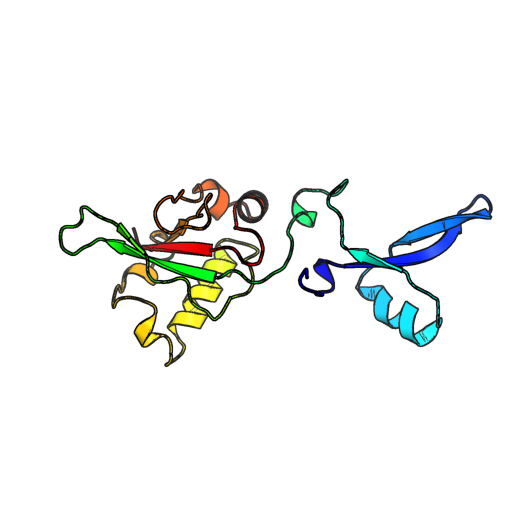 ALA A 1 97 ? 7.825 5.530 -0.769 1.00 90.62 97 ALA A O 1
ATOM 787 N N . VAL A 1 98 ? 7.251 7.683 -1.032 1.00 87.81 98 VAL A N 1
ATOM 788 C CA . VAL A 1 98 ? 8.572 8.133 -1.487 1.00 87.81 98 VAL A CA 1
ATOM 789 C C . VAL A 1 98 ? 9.639 7.930 -0.409 1.00 87.81 98 VAL A C 1
ATOM 791 O O . VAL A 1 98 ? 10.754 7.511 -0.712 1.00 87.81 98 VAL A O 1
ATOM 794 N N . ASP A 1 99 ? 9.315 8.174 0.859 1.00 86.19 99 ASP A N 1
ATOM 795 C CA . ASP A 1 99 ? 10.246 7.941 1.964 1.00 86.19 99 ASP A CA 1
ATOM 796 C C . ASP A 1 99 ? 10.555 6.449 2.157 1.00 86.19 99 ASP A C 1
ATOM 798 O O . ASP A 1 99 ? 11.704 6.093 2.425 1.00 86.19 99 ASP A O 1
ATOM 802 N N . ILE A 1 100 ? 9.562 5.567 1.987 1.00 85.12 100 ILE A N 1
ATOM 803 C CA . ILE A 1 100 ? 9.766 4.111 1.977 1.00 85.12 100 ILE A CA 1
ATOM 804 C C . ILE A 1 100 ? 10.707 3.722 0.837 1.00 85.12 100 ILE A C 1
ATOM 806 O O . ILE A 1 100 ? 11.659 2.975 1.074 1.00 85.12 100 ILE A O 1
ATOM 810 N N . LEU A 1 101 ? 10.489 4.255 -0.370 1.00 80.75 101 LEU A N 1
ATOM 811 C CA . LEU A 1 101 ? 11.366 4.005 -1.513 1.00 80.75 101 LEU A CA 1
ATOM 812 C C . LEU A 1 101 ? 12.797 4.445 -1.201 1.00 80.75 101 LEU A C 1
ATOM 814 O O . LEU A 1 101 ? 13.698 3.620 -1.261 1.00 80.75 101 LEU A O 1
ATOM 818 N N . ASN A 1 102 ? 13.002 5.687 -0.757 1.00 77.44 102 ASN A N 1
ATOM 819 C CA . ASN A 1 102 ? 14.329 6.226 -0.435 1.00 77.44 102 ASN A CA 1
ATOM 820 C C . ASN A 1 102 ? 15.068 5.428 0.648 1.00 77.44 102 ASN A C 1
ATOM 822 O O . ASN A 1 102 ? 16.276 5.226 0.563 1.00 77.44 102 ASN A O 1
ATOM 826 N N . LYS A 1 103 ? 14.359 4.953 1.674 1.00 76.06 103 LYS A N 1
ATOM 827 C CA . LYS A 1 103 ? 14.959 4.079 2.695 1.00 76.06 103 LYS A CA 1
ATOM 828 C C . LYS A 1 103 ? 15.330 2.717 2.123 1.00 76.06 103 LYS A C 1
ATOM 830 O O . LYS A 1 103 ? 16.340 2.139 2.515 1.00 76.06 103 LYS A O 1
ATOM 835 N N . THR A 1 104 ? 14.519 2.216 1.196 1.00 69.62 104 THR A N 1
ATOM 836 C CA . THR A 1 104 ? 14.771 0.943 0.525 1.00 69.62 104 THR A CA 1
ATOM 837 C C . THR A 1 104 ? 15.978 1.063 -0.399 1.00 69.62 104 THR A C 1
ATOM 839 O O . THR A 1 104 ? 16.826 0.189 -0.335 1.00 69.62 104 THR A O 1
ATOM 842 N N . THR A 1 105 ? 16.132 2.162 -1.150 1.00 64.12 105 THR A N 1
ATOM 843 C CA . THR A 1 105 ? 17.269 2.399 -2.065 1.00 64.12 105 THR A CA 1
ATOM 844 C C . THR A 1 105 ? 18.613 2.597 -1.367 1.00 64.12 105 THR A C 1
ATOM 846 O O . THR A 1 105 ? 19.650 2.266 -1.931 1.00 64.12 105 THR A O 1
ATOM 849 N N . GLN A 1 106 ? 18.615 3.126 -0.141 1.00 58.47 106 GLN A N 1
ATOM 850 C CA . GLN A 1 106 ? 19.834 3.353 0.644 1.00 58.47 106 GLN A CA 1
ATOM 851 C C . GLN A 1 106 ? 20.378 2.086 1.319 1.00 58.47 106 GLN A C 1
ATOM 853 O O . GLN A 1 106 ? 21.502 2.087 1.821 1.00 58.47 106 GLN A O 1
ATOM 858 N N . SER A 1 107 ? 19.608 0.995 1.356 1.00 56.75 107 SER A N 1
ATOM 859 C CA . SER A 1 107 ? 20.101 -0.278 1.880 1.00 56.75 107 SER A CA 1
ATOM 860 C C . SER A 1 107 ? 21.068 -0.920 0.883 1.00 56.75 107 SER A C 1
ATOM 862 O O . SER A 1 107 ? 20.748 -1.035 -0.291 1.00 56.75 107 SER A O 1
ATOM 864 N N . ALA A 1 108 ? 22.213 -1.444 1.329 1.00 45.62 108 ALA A N 1
ATOM 865 C CA . ALA A 1 108 ? 23.164 -2.170 0.468 1.00 45.62 108 ALA A CA 1
ATOM 866 C C . ALA A 1 108 ? 22.555 -3.401 -0.247 1.00 45.62 108 ALA A C 1
ATOM 868 O O . ALA A 1 108 ? 23.130 -3.930 -1.192 1.00 45.62 108 ALA A O 1
ATOM 869 N N . THR A 1 109 ? 21.369 -3.849 0.179 1.00 48.72 109 THR A N 1
ATOM 870 C CA . THR A 1 109 ? 20.601 -4.903 -0.502 1.00 48.72 109 THR A CA 1
ATOM 871 C C . THR A 1 109 ? 19.779 -4.403 -1.694 1.00 48.72 109 THR A C 1
ATOM 873 O O . THR A 1 109 ? 19.305 -5.233 -2.463 1.00 48.72 109 THR A O 1
ATOM 876 N N . ALA A 1 110 ? 19.652 -3.083 -1.881 1.00 49.47 110 ALA A N 1
ATOM 877 C CA . ALA A 1 110 ? 18.839 -2.405 -2.896 1.00 49.47 110 ALA A CA 1
ATOM 878 C C . ALA A 1 110 ? 19.402 -2.445 -4.320 1.00 49.47 110 ALA A C 1
ATOM 880 O O . ALA A 1 110 ? 18.693 -2.114 -5.267 1.00 49.47 110 ALA A O 1
ATOM 881 N N . ILE A 1 111 ? 20.658 -2.872 -4.471 1.00 46.72 111 ILE A N 1
ATOM 882 C CA . ILE A 1 111 ? 21.401 -2.911 -5.743 1.00 46.72 111 ILE A CA 1
ATOM 883 C C . ILE A 1 111 ? 20.693 -3.803 -6.791 1.00 46.72 111 ILE A C 1
ATOM 885 O O . ILE A 1 111 ? 20.908 -3.655 -7.984 1.00 46.72 111 ILE A O 1
ATOM 889 N N . TYR A 1 112 ? 19.787 -4.686 -6.355 1.00 47.78 112 TYR A N 1
ATOM 890 C CA . TYR A 1 112 ? 18.967 -5.547 -7.220 1.00 47.78 112 TYR A CA 1
ATOM 891 C C . TYR A 1 112 ? 17.542 -5.027 -7.504 1.00 47.78 112 TYR A C 1
ATOM 893 O O . TYR A 1 112 ? 16.774 -5.711 -8.173 1.00 47.78 112 TYR A O 1
ATOM 901 N N . TRP A 1 113 ? 17.138 -3.888 -6.934 1.00 52.72 113 TRP A N 1
ATOM 902 C CA . TRP A 1 113 ? 15.720 -3.508 -6.806 1.00 52.72 113 TRP A CA 1
ATOM 903 C C . TRP A 1 113 ? 15.312 -2.413 -7.766 1.00 52.72 113 TRP A C 1
ATOM 905 O O . TRP A 1 113 ? 14.182 -2.392 -8.245 1.00 52.72 113 TRP A O 1
ATOM 915 N N . LEU A 1 114 ? 16.233 -1.494 -8.008 1.00 53.53 114 LEU A N 1
ATOM 916 C CA . LEU A 1 114 ? 16.071 -0.445 -8.980 1.00 53.53 114 LEU A CA 1
ATOM 917 C C . LEU A 1 114 ? 17.088 -0.721 -10.075 1.00 53.53 114 LEU A C 1
ATOM 919 O O . LEU A 1 114 ? 18.264 -0.901 -9.748 1.00 53.53 114 LEU A O 1
ATOM 923 N N . PRO A 1 115 ? 16.677 -0.738 -11.354 1.00 48.22 115 PRO A N 1
ATOM 924 C CA . PRO A 1 115 ? 17.624 -0.464 -12.423 1.00 48.22 115 PRO A CA 1
ATOM 925 C C . PRO A 1 115 ? 18.421 0.786 -12.031 1.00 48.22 115 PRO A C 1
ATOM 927 O O . PRO A 1 115 ? 17.896 1.632 -11.302 1.00 48.22 115 PRO A O 1
ATOM 930 N N . ASP A 1 116 ? 19.650 0.926 -12.519 1.00 49.62 116 ASP A N 1
ATOM 931 C CA . ASP A 1 116 ? 20.547 2.083 -12.323 1.00 49.62 116 ASP A CA 1
ATOM 932 C C . ASP A 1 116 ? 19.962 3.436 -12.821 1.00 49.62 116 ASP A C 1
ATOM 934 O O . ASP A 1 116 ? 20.669 4.399 -13.110 1.00 49.62 116 ASP A O 1
ATOM 938 N N . ASP A 1 117 ? 18.639 3.542 -12.922 1.00 49.72 117 ASP A N 1
ATOM 939 C CA . ASP A 1 117 ? 17.879 4.746 -13.145 1.00 49.72 117 ASP A CA 1
ATOM 940 C C . ASP A 1 117 ? 18.021 5.679 -11.943 1.00 49.72 117 ASP A C 1
ATOM 942 O O . ASP A 1 117 ? 17.212 5.746 -11.010 1.00 49.72 117 ASP A O 1
ATOM 946 N N . HIS A 1 118 ? 19.028 6.538 -12.066 1.00 50.50 118 HIS A N 1
ATOM 947 C CA . HIS A 1 118 ? 19.159 7.824 -11.388 1.00 50.50 118 HIS A CA 1
ATOM 948 C C . HIS A 1 118 ? 17.856 8.663 -11.366 1.00 50.50 118 HIS A C 1
ATOM 950 O O . HIS A 1 118 ? 17.769 9.637 -10.615 1.00 50.50 118 HIS A O 1
ATOM 956 N N . HIS A 1 119 ? 16.838 8.290 -12.148 1.00 50.50 119 HIS A N 1
ATOM 957 C CA . HIS A 1 119 ? 15.543 8.947 -12.281 1.00 50.50 119 HIS A CA 1
ATOM 958 C C . HIS A 1 119 ? 14.614 8.815 -11.063 1.00 50.50 119 HIS A C 1
ATOM 960 O O . HIS A 1 119 ? 13.809 9.714 -10.837 1.00 50.50 119 HIS A O 1
ATOM 966 N N . LEU A 1 120 ? 14.752 7.783 -10.220 1.00 58.34 120 LEU A N 1
ATOM 967 C CA . LEU A 1 120 ? 13.907 7.634 -9.017 1.00 58.34 120 LEU A CA 1
ATOM 968 C C . LEU A 1 120 ? 14.323 8.532 -7.839 1.00 58.34 120 LEU A C 1
ATOM 970 O O . LEU A 1 120 ? 13.686 8.512 -6.788 1.00 58.34 120 LEU A O 1
ATOM 974 N N . LYS A 1 121 ? 15.379 9.339 -8.000 1.00 60.56 121 LYS A N 1
ATOM 975 C CA . LYS A 1 121 ? 15.784 10.344 -7.004 1.00 60.56 121 LYS A CA 1
ATOM 976 C C . LYS A 1 121 ? 14.965 11.634 -7.100 1.00 60.56 121 LYS A C 1
ATOM 978 O O . LYS A 1 121 ? 14.860 12.355 -6.108 1.00 60.56 121 LYS A O 1
ATOM 983 N N . ASP A 1 122 ? 14.388 11.928 -8.264 1.00 66.81 122 ASP A N 1
ATOM 984 C CA . ASP A 1 122 ? 13.571 13.124 -8.460 1.00 66.81 122 ASP A CA 1
ATOM 985 C C . ASP A 1 122 ? 12.109 12.834 -8.107 1.00 66.81 122 ASP A C 1
ATOM 987 O O . ASP A 1 122 ? 11.379 12.200 -8.868 1.00 66.81 122 ASP A O 1
ATOM 991 N N . LYS A 1 123 ? 11.663 13.333 -6.946 1.00 66.69 123 LYS A N 1
ATOM 992 C CA . LYS A 1 123 ? 10.290 13.144 -6.447 1.00 66.69 123 LYS A CA 1
ATOM 993 C C . LYS A 1 123 ? 9.221 13.615 -7.438 1.00 66.69 123 LYS A C 1
ATOM 995 O O . LYS A 1 123 ? 8.111 13.094 -7.403 1.00 66.69 123 LYS A O 1
ATOM 1000 N N . ASN A 1 124 ? 9.544 14.570 -8.310 1.00 71.25 124 ASN A N 1
ATOM 1001 C CA . ASN A 1 124 ? 8.601 15.114 -9.288 1.00 71.25 124 ASN A CA 1
ATOM 1002 C C . ASN A 1 124 ? 8.381 14.188 -10.489 1.00 71.25 124 ASN A C 1
ATOM 1004 O O . ASN A 1 124 ? 7.411 14.361 -11.223 1.00 71.25 124 ASN A O 1
ATOM 1008 N N . ARG A 1 125 ? 9.265 13.206 -10.669 1.00 79.00 125 ARG A N 1
ATOM 1009 C CA . ARG A 1 125 ? 9.219 12.217 -11.748 1.00 79.00 125 ARG A CA 1
ATOM 1010 C C . ARG A 1 125 ? 8.619 10.892 -11.295 1.00 79.00 125 ARG A C 1
ATOM 1012 O O . ARG A 1 125 ? 8.357 10.025 -12.114 1.00 79.00 125 ARG A O 1
ATOM 1019 N N . ILE A 1 126 ? 8.372 10.717 -9.997 1.00 85.69 126 ILE A N 1
ATOM 1020 C CA . ILE A 1 126 ? 7.839 9.466 -9.460 1.00 85.69 126 ILE A CA 1
ATOM 1021 C C . ILE A 1 126 ? 6.330 9.396 -9.690 1.00 85.69 126 ILE A C 1
ATOM 1023 O O . ILE A 1 126 ? 5.566 10.239 -9.210 1.00 85.69 126 ILE A O 1
ATOM 1027 N N . ARG A 1 127 ? 5.896 8.326 -10.355 1.00 90.06 127 ARG A N 1
ATOM 1028 C CA . ARG A 1 127 ? 4.489 7.951 -10.487 1.00 90.06 127 ARG A CA 1
ATOM 1029 C C . ARG A 1 127 ? 4.223 6.596 -9.868 1.00 90.06 127 ARG A C 1
ATOM 1031 O O . ARG A 1 127 ? 5.006 5.661 -10.025 1.00 90.06 127 ARG A O 1
ATOM 1038 N N . PHE A 1 128 ? 3.087 6.501 -9.188 1.00 93.00 128 PHE A N 1
ATOM 1039 C CA . PHE A 1 128 ? 2.616 5.263 -8.587 1.00 93.00 128 PHE A CA 1
ATOM 1040 C C . PHE A 1 128 ? 1.491 4.645 -9.404 1.00 93.00 128 PHE A C 1
ATOM 1042 O O . PHE A 1 128 ? 0.726 5.348 -10.061 1.00 93.00 128 PHE A O 1
ATOM 1049 N N . TYR A 1 129 ? 1.395 3.323 -9.336 1.00 94.62 129 TYR A N 1
ATOM 1050 C CA . TYR A 1 129 ? 0.521 2.514 -10.169 1.00 94.62 129 TYR A CA 1
ATOM 1051 C C . TYR A 1 129 ? -0.164 1.421 -9.352 1.00 94.62 129 TYR A C 1
ATOM 1053 O O . TYR A 1 129 ? 0.422 0.866 -8.424 1.00 94.62 129 TYR A O 1
ATOM 1061 N N . THR A 1 130 ? -1.401 1.092 -9.708 1.00 94.31 130 THR A N 1
ATOM 1062 C CA . THR A 1 130 ? -2.154 -0.027 -9.132 1.00 94.31 130 THR A CA 1
ATOM 1063 C C . THR A 1 130 ? -2.424 -1.093 -10.181 1.00 94.31 130 THR A C 1
ATOM 1065 O O . THR A 1 130 ? -2.466 -0.790 -11.373 1.00 94.31 130 THR A O 1
ATOM 1068 N N . PHE A 1 131 ? -2.621 -2.332 -9.733 1.00 93.69 131 PHE A N 1
ATOM 1069 C CA . PHE A 1 131 ? -2.855 -3.499 -10.586 1.00 93.69 131 PHE A CA 1
ATOM 1070 C C . PHE A 1 131 ? -4.226 -4.102 -10.248 1.00 93.69 131 PHE A C 1
ATOM 1072 O O . PHE A 1 131 ? -4.323 -4.877 -9.298 1.00 93.69 131 PHE A O 1
ATOM 1079 N N . PRO A 1 132 ? -5.308 -3.713 -10.956 1.00 87.12 132 PRO A N 1
ATOM 1080 C CA . PRO A 1 132 ? -6.679 -4.087 -10.589 1.00 87.12 132 PRO A CA 1
ATOM 1081 C C . PRO A 1 132 ? -6.947 -5.595 -10.589 1.00 87.12 132 PRO A C 1
ATOM 1083 O O . PRO A 1 132 ? -7.802 -6.071 -9.850 1.00 87.12 132 PRO A O 1
ATOM 1086 N N . GLU A 1 133 ? -6.217 -6.333 -11.420 1.00 85.81 133 GLU A N 1
ATOM 1087 C CA . GLU A 1 133 ? -6.368 -7.777 -11.608 1.00 85.81 133 GLU A CA 1
ATOM 1088 C C . GLU A 1 133 ? -5.276 -8.585 -10.886 1.00 85.81 133 GLU A C 1
ATOM 1090 O O . GLU A 1 133 ? -5.082 -9.761 -11.185 1.00 85.81 133 GLU A O 1
ATOM 1095 N N . ASP A 1 134 ? -4.518 -7.950 -9.983 1.00 80.56 134 ASP A N 1
ATOM 1096 C CA . ASP A 1 134 ? -3.366 -8.536 -9.279 1.00 80.56 134 ASP A CA 1
ATOM 1097 C C . ASP A 1 134 ? -2.292 -9.155 -10.193 1.00 80.56 134 ASP A C 1
ATOM 1099 O O . ASP A 1 134 ? -1.466 -9.955 -9.753 1.00 80.56 134 ASP A O 1
ATOM 1103 N N . ASN A 1 135 ? -2.279 -8.775 -11.469 1.00 86.31 135 ASN A N 1
ATOM 1104 C CA . ASN A 1 135 ? -1.279 -9.178 -12.447 1.00 86.31 135 ASN A CA 1
ATOM 1105 C C . ASN A 1 135 ? -0.514 -7.950 -12.945 1.00 86.31 135 ASN A C 1
ATOM 1107 O O . ASN A 1 135 ? -1.011 -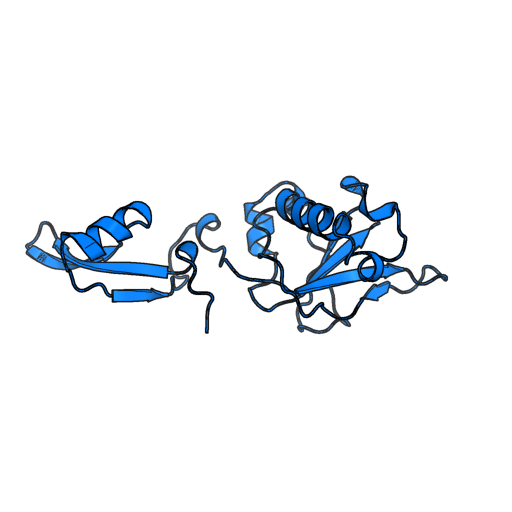6.831 -12.880 1.00 86.31 135 ASN A O 1
ATOM 1111 N N . LEU A 1 136 ? 0.696 -8.157 -13.464 1.00 87.62 136 LEU A N 1
ATOM 1112 C CA . LEU A 1 136 ? 1.535 -7.073 -13.985 1.00 87.62 136 LEU A CA 1
ATOM 1113 C C . LEU A 1 136 ? 1.164 -6.644 -15.417 1.00 87.62 136 LEU A C 1
ATOM 1115 O O . LEU A 1 136 ? 1.842 -5.794 -15.990 1.00 87.62 136 LEU A O 1
ATOM 1119 N N . CYS A 1 137 ? 0.124 -7.234 -16.014 1.00 86.56 137 CYS A N 1
ATOM 1120 C CA . CYS A 1 137 ? -0.294 -6.969 -17.392 1.00 86.56 137 CYS A CA 1
ATOM 1121 C C . CYS A 1 137 ? -1.249 -5.776 -17.489 1.00 86.56 137 CYS A C 1
ATOM 1123 O O . CYS A 1 137 ? -1.231 -5.064 -18.490 1.00 86.56 137 CYS A O 1
ATOM 1125 N N . THR A 1 138 ? -2.046 -5.543 -16.445 1.00 90.00 138 THR A N 1
ATOM 1126 C CA . THR A 1 138 ? -3.028 -4.459 -16.395 1.00 90.00 138 THR A CA 1
ATOM 1127 C C . THR A 1 138 ? -2.706 -3.529 -15.234 1.00 90.00 138 THR A C 1
ATOM 1129 O O . THR A 1 138 ? -2.828 -3.908 -14.069 1.00 90.00 138 THR A O 1
ATOM 1132 N N . TRP A 1 139 ? -2.328 -2.285 -15.536 1.00 93.69 139 TRP A N 1
ATOM 1133 C CA . TRP A 1 139 ? -2.009 -1.278 -14.525 1.00 93.69 139 TRP A CA 1
ATOM 1134 C C . TRP A 1 139 ? -2.710 0.052 -14.780 1.00 93.69 139 TRP A C 1
ATOM 1136 O O . TRP A 1 139 ? -3.037 0.414 -15.910 1.00 93.69 139 TRP A O 1
ATOM 1146 N N . LYS A 1 140 ? -2.918 0.810 -13.704 1.00 94.25 140 LYS A N 1
ATOM 1147 C CA . LYS A 1 140 ? -3.503 2.150 -13.744 1.00 94.25 140 LYS A CA 1
ATOM 1148 C C . LYS A 1 140 ? -2.657 3.120 -12.934 1.00 94.25 140 LYS A C 1
ATOM 1150 O O . LYS A 1 140 ? -2.327 2.842 -11.784 1.00 94.25 140 LYS A O 1
ATOM 1155 N N . ALA A 1 141 ? -2.324 4.263 -13.528 1.00 93.81 141 ALA A N 1
ATOM 1156 C CA . ALA A 1 141 ? -1.626 5.331 -12.823 1.00 93.81 141 ALA A CA 1
ATOM 1157 C C . ALA A 1 141 ? -2.508 5.901 -11.706 1.00 93.81 141 ALA A C 1
ATOM 1159 O O . ALA A 1 141 ? -3.704 6.146 -11.903 1.00 93.81 141 ALA A O 1
ATOM 1160 N N . ILE A 1 142 ? -1.904 6.148 -10.547 1.00 94.06 142 ILE A N 1
ATOM 1161 C CA . ILE A 1 142 ? -2.536 6.924 -9.492 1.00 94.06 142 ILE A CA 1
ATOM 1162 C C . ILE A 1 142 ? -2.605 8.392 -9.966 1.00 94.06 142 ILE A C 1
ATOM 1164 O O . ILE A 1 142 ? -1.581 8.945 -10.378 1.00 94.06 142 ILE A O 1
ATOM 1168 N N . PRO A 1 143 ? -3.794 9.025 -9.955 1.00 92.81 143 PRO A N 1
ATOM 1169 C CA . PRO A 1 143 ? -3.976 10.428 -10.324 1.00 92.81 143 PRO A CA 1
ATOM 1170 C C . PRO A 1 143 ? -3.064 11.380 -9.539 1.00 92.81 143 PRO A C 1
ATOM 1172 O O . PRO A 1 143 ? -2.809 11.178 -8.351 1.00 92.81 143 PRO A O 1
ATOM 1175 N N . LEU A 1 144 ? -2.623 12.463 -10.189 1.00 90.31 144 LEU A N 1
ATOM 1176 C CA . LEU A 1 144 ? -1.746 13.476 -9.579 1.00 90.31 144 LEU A CA 1
ATOM 1177 C C . LEU A 1 144 ? -2.393 14.180 -8.390 1.00 90.31 144 LEU A C 1
ATOM 1179 O O . LEU A 1 144 ? -1.702 14.635 -7.482 1.00 90.31 144 LEU A O 1
ATOM 1183 N N . GLU A 1 145 ? -3.716 14.267 -8.385 1.00 90.94 145 GLU A N 1
ATOM 1184 C CA . GLU A 1 145 ? -4.513 14.828 -7.302 1.00 90.94 145 GLU A CA 1
ATOM 1185 C C . GLU A 1 145 ? -4.220 14.096 -5.984 1.00 90.94 145 GLU A C 1
ATOM 1187 O O . GLU A 1 145 ? -4.047 14.728 -4.942 1.00 90.94 145 GLU A O 1
ATOM 1192 N N . ALA A 1 146 ? -4.027 12.775 -6.044 1.00 90.56 146 ALA A N 1
ATOM 1193 C CA . ALA A 1 146 ? -3.675 11.953 -4.892 1.00 90.56 146 ALA A CA 1
ATOM 1194 C C . ALA A 1 146 ? -2.268 12.245 -4.344 1.00 90.56 146 ALA A C 1
ATOM 1196 O O . ALA A 1 146 ? -1.957 11.878 -3.218 1.00 90.56 146 ALA A O 1
ATOM 1197 N N . HIS A 1 147 ? -1.393 12.904 -5.110 1.00 90.50 147 HIS A N 1
ATOM 1198 C CA . HIS A 1 147 ? -0.068 13.287 -4.612 1.00 90.50 147 HIS A CA 1
ATOM 1199 C C . HIS A 1 147 ? -0.149 14.462 -3.625 1.00 90.50 147 HIS A C 1
ATOM 1201 O O . HIS A 1 147 ? 0.788 14.686 -2.859 1.00 90.50 147 HIS A O 1
ATOM 1207 N N . ARG A 1 148 ? -1.250 15.225 -3.666 1.00 89.69 148 ARG A N 1
ATOM 1208 C CA . ARG A 1 148 ? -1.490 16.413 -2.834 1.00 89.69 148 ARG A CA 1
ATOM 1209 C C . ARG A 1 148 ? -2.540 16.182 -1.752 1.00 89.69 148 ARG A C 1
ATOM 1211 O O . ARG A 1 148 ? -2.599 16.962 -0.808 1.00 89.69 148 ARG A O 1
ATOM 1218 N N . ASP A 1 149 ? -3.350 15.140 -1.900 1.00 90.00 149 ASP A N 1
ATOM 1219 C CA . ASP A 1 149 ? -4.434 14.802 -0.988 1.00 90.00 149 ASP A CA 1
ATOM 1220 C C . ASP A 1 149 ? -4.259 13.374 -0.450 1.00 90.00 149 ASP A C 1
ATOM 1222 O O . ASP A 1 149 ? -4.475 12.378 -1.149 1.00 90.00 149 ASP A O 1
ATOM 1226 N N . ASP A 1 150 ? -3.882 13.289 0.827 1.00 90.50 150 ASP A N 1
ATOM 1227 C CA . ASP A 1 150 ? -3.692 12.035 1.555 1.00 90.50 150 ASP A CA 1
ATOM 1228 C C . ASP A 1 150 ? -4.974 11.197 1.642 1.00 90.50 150 ASP A C 1
ATOM 1230 O O . ASP A 1 150 ? -4.905 9.969 1.714 1.00 90.50 150 ASP A O 1
ATOM 1234 N N . VAL A 1 151 ? -6.147 11.828 1.649 1.00 87.19 151 VAL A N 1
ATOM 1235 C CA . VAL A 1 151 ? -7.429 11.123 1.705 1.00 87.19 151 VAL A CA 1
ATOM 1236 C C . VAL A 1 151 ? -7.661 10.408 0.381 1.00 87.19 151 VAL A C 1
ATOM 1238 O O . VAL A 1 151 ? -7.919 9.203 0.372 1.00 87.19 151 VAL A O 1
ATOM 1241 N N . ILE A 1 152 ? -7.474 11.112 -0.739 1.00 88.56 152 ILE A N 1
ATOM 1242 C CA . ILE A 1 152 ? -7.569 10.520 -2.079 1.00 88.56 152 ILE A CA 1
ATOM 1243 C C . ILE A 1 152 ? -6.514 9.416 -2.236 1.00 88.56 152 ILE A C 1
ATOM 1245 O O . ILE A 1 152 ? -6.846 8.300 -2.641 1.00 88.56 152 ILE A O 1
ATOM 1249 N N . TRP A 1 153 ? -5.269 9.664 -1.820 1.00 92.56 153 TRP A N 1
ATOM 1250 C CA . TRP A 1 153 ? -4.203 8.660 -1.807 1.00 92.56 153 TRP A CA 1
ATOM 1251 C C . TRP A 1 153 ? -4.616 7.366 -1.099 1.00 92.56 153 TRP A C 1
ATOM 1253 O O . TRP A 1 153 ? -4.527 6.280 -1.671 1.00 92.56 153 TRP A O 1
ATOM 1263 N N . ARG A 1 154 ? -5.131 7.466 0.130 1.00 89.56 154 ARG A N 1
ATOM 1264 C CA . ARG A 1 154 ? -5.525 6.311 0.953 1.00 89.56 154 ARG A CA 1
ATOM 1265 C C . ARG A 1 154 ? -6.665 5.488 0.351 1.00 89.56 154 ARG A C 1
ATOM 1267 O O . ARG A 1 154 ? -6.752 4.294 0.646 1.00 89.56 154 ARG A O 1
ATOM 1274 N N . THR A 1 155 ? -7.504 6.097 -0.489 1.00 86.81 155 THR A N 1
ATOM 1275 C CA . THR A 1 155 ? -8.561 5.384 -1.231 1.00 86.81 155 THR A CA 1
ATOM 1276 C C . THR A 1 155 ? -8.049 4.644 -2.463 1.00 86.81 155 THR A C 1
ATOM 1278 O O . THR A 1 155 ? -8.686 3.694 -2.906 1.00 86.81 155 THR A O 1
ATOM 1281 N N . LEU A 1 156 ? -6.903 5.058 -3.004 1.00 91.31 156 LEU A N 1
ATOM 1282 C CA . LEU A 1 156 ? -6.348 4.523 -4.246 1.00 91.31 156 LEU A CA 1
ATOM 1283 C C . LEU A 1 156 ? -5.201 3.546 -4.015 1.00 91.31 156 LEU A C 1
ATOM 1285 O O . LEU A 1 156 ? -4.997 2.655 -4.834 1.00 91.31 156 LEU A O 1
ATOM 1289 N N . VAL A 1 157 ? -4.448 3.690 -2.920 1.00 91.56 157 VAL A N 1
ATOM 1290 C CA . VAL A 1 157 ? -3.383 2.740 -2.595 1.00 91.56 157 VAL A CA 1
ATOM 1291 C C . VAL A 1 157 ? -3.975 1.340 -2.443 1.00 91.56 157 VAL A C 1
ATOM 1293 O O . VAL A 1 157 ? -4.955 1.186 -1.709 1.00 91.56 157 VAL A O 1
ATOM 1296 N N . PRO A 1 158 ? -3.365 0.312 -3.053 1.00 91.38 158 PRO A N 1
ATOM 1297 C CA . PRO A 1 158 ? -3.848 -1.058 -2.980 1.00 91.38 158 PRO A CA 1
ATOM 1298 C C . PRO A 1 158 ? -4.022 -1.547 -1.542 1.00 91.38 158 PRO A C 1
ATOM 1300 O O . PRO A 1 158 ? -3.312 -1.117 -0.626 1.00 91.38 158 PRO A O 1
ATOM 1303 N N . GLU A 1 159 ? -4.972 -2.453 -1.348 1.00 87.38 159 GLU A N 1
ATOM 1304 C CA . GLU A 1 159 ? -5.199 -3.108 -0.064 1.00 87.38 159 GLU A CA 1
ATOM 1305 C C . GLU A 1 159 ? -3.981 -3.933 0.394 1.00 87.38 159 GLU A C 1
ATOM 1307 O O . GLU A 1 159 ? -3.087 -4.248 -0.398 1.00 87.38 159 GLU A O 1
ATOM 1312 N N . PRO A 1 160 ? -3.910 -4.299 1.684 1.00 87.62 160 PRO A N 1
ATOM 1313 C CA . PRO A 1 160 ? -2.874 -5.202 2.170 1.00 87.62 160 PRO A CA 1
ATOM 1314 C C . PRO A 1 160 ? -2.789 -6.503 1.353 1.00 87.62 160 PRO A C 1
ATOM 1316 O O . PRO A 1 160 ? -3.803 -7.105 1.015 1.00 87.62 160 PRO A O 1
ATOM 1319 N N . GLY A 1 161 ? -1.568 -6.948 1.056 1.00 84.38 161 GLY A N 1
ATOM 1320 C CA . GLY A 1 161 ? -1.290 -8.133 0.239 1.00 84.38 161 GLY A CA 1
ATOM 1321 C C . GLY A 1 161 ? -1.295 -7.882 -1.272 1.00 84.38 161 GLY A C 1
ATOM 1322 O O . GLY A 1 161 ? -0.952 -8.785 -2.029 1.00 84.38 161 GLY A O 1
ATOM 1323 N N . LYS A 1 162 ? -1.644 -6.669 -1.712 1.00 90.06 162 LYS A N 1
ATOM 1324 C CA . LYS A 1 162 ? -1.676 -6.273 -3.125 1.00 90.06 162 LYS A CA 1
ATOM 1325 C C . LYS A 1 162 ? -0.376 -5.593 -3.559 1.00 90.06 162 LYS A C 1
ATOM 1327 O O . LYS A 1 162 ? 0.505 -5.306 -2.742 1.00 90.06 162 LYS A O 1
ATOM 1332 N N . ILE A 1 163 ? -0.272 -5.332 -4.861 1.00 91.50 163 ILE A N 1
ATOM 1333 C CA . ILE A 1 163 ? 0.924 -4.787 -5.509 1.00 91.50 163 ILE A CA 1
ATOM 1334 C C . ILE A 1 163 ? 0.762 -3.282 -5.740 1.00 91.50 163 ILE A C 1
ATOM 1336 O O . ILE A 1 163 ? -0.219 -2.849 -6.344 1.00 91.50 163 ILE A O 1
ATOM 1340 N N . LEU A 1 164 ? 1.748 -2.498 -5.303 1.00 92.75 164 LEU A N 1
ATOM 1341 C CA . LEU A 1 164 ? 1.912 -1.080 -5.613 1.00 92.75 164 LEU A CA 1
ATOM 1342 C C . LEU A 1 164 ? 3.113 -0.905 -6.552 1.00 92.75 164 LEU A C 1
ATOM 1344 O O . LEU A 1 164 ? 4.247 -1.233 -6.204 1.00 92.75 164 LEU A O 1
ATOM 1348 N N . GLY A 1 165 ? 2.856 -0.390 -7.749 1.00 91.75 165 GLY A N 1
ATOM 1349 C CA . GLY A 1 165 ? 3.877 -0.121 -8.755 1.00 91.75 165 GLY A CA 1
ATOM 1350 C C . GLY A 1 165 ? 4.457 1.278 -8.623 1.00 91.75 165 GLY A C 1
ATOM 1351 O O . GLY A 1 165 ? 3.756 2.210 -8.227 1.00 91.75 165 GLY A O 1
ATOM 1352 N N . VAL A 1 166 ? 5.724 1.435 -8.989 1.00 90.06 166 VAL A N 1
ATOM 1353 C CA . VAL A 1 166 ? 6.385 2.735 -9.112 1.00 90.06 166 VAL A CA 1
ATOM 1354 C C . VAL A 1 166 ? 7.199 2.821 -10.400 1.00 90.06 166 VAL A C 1
ATOM 1356 O O . VAL A 1 166 ? 7.855 1.858 -10.776 1.00 90.06 166 VAL A O 1
ATOM 1359 N N . MET A 1 167 ? 7.184 3.977 -11.059 1.00 86.50 167 MET A N 1
ATOM 1360 C CA . MET A 1 167 ? 8.021 4.281 -12.222 1.00 86.50 167 MET A CA 1
ATOM 1361 C C . MET A 1 167 ? 8.515 5.729 -12.141 1.00 86.50 167 MET A C 1
ATOM 1363 O O . MET A 1 167 ? 7.826 6.587 -11.583 1.00 86.50 167 MET A O 1
ATOM 1367 N N . ALA A 1 168 ? 9.699 5.998 -12.693 1.00 80.81 168 ALA A N 1
ATOM 1368 C CA . ALA A 1 168 ? 10.154 7.359 -12.951 1.00 80.81 168 ALA A CA 1
ATOM 1369 C C . ALA A 1 168 ? 9.792 7.775 -14.386 1.00 80.81 168 ALA A C 1
ATOM 1371 O O . ALA A 1 168 ? 10.114 7.066 -15.339 1.00 80.81 168 ALA A O 1
ATOM 1372 N N . GLU A 1 169 ? 9.136 8.921 -14.539 1.00 70.81 169 GLU A N 1
ATOM 1373 C CA . GLU A 1 169 ? 8.731 9.518 -15.818 1.00 70.81 169 GLU A CA 1
ATOM 1374 C C . GLU A 1 169 ? 9.486 10.800 -16.123 1.00 70.81 169 GLU A C 1
ATOM 1376 O O . GLU A 1 169 ? 9.571 11.692 -15.254 1.00 70.81 169 GLU A O 1
#